Protein AF-A0A6L8E2F8-F1 (afdb_monomer_lite)

Structure (mmCIF, N/CA/C/O backbone):
data_AF-A0A6L8E2F8-F1
#
_entry.id   AF-A0A6L8E2F8-F1
#
loop_
_atom_site.group_PDB
_atom_site.id
_atom_site.type_symbol
_atom_site.label_atom_id
_atom_site.label_alt_id
_atom_site.label_comp_id
_atom_site.label_asym_id
_atom_site.label_entity_id
_atom_site.label_seq_id
_atom_site.pdbx_PDB_ins_code
_atom_site.Cartn_x
_atom_site.Cartn_y
_atom_site.Cartn_z
_atom_site.occupancy
_atom_site.B_iso_or_equiv
_atom_site.auth_seq_id
_atom_site.auth_comp_id
_atom_site.auth_asym_id
_atom_site.auth_atom_id
_atom_site.pdbx_PDB_model_num
ATOM 1 N N . MET A 1 1 ? -13.255 4.878 11.537 1.00 94.81 1 MET A N 1
ATOM 2 C CA . MET A 1 1 ? -13.099 5.943 10.513 1.00 94.81 1 MET A CA 1
ATOM 3 C C . MET A 1 1 ? -12.972 5.273 9.152 1.00 94.81 1 MET A C 1
ATOM 5 O O . MET A 1 1 ? -12.451 4.169 9.133 1.00 94.81 1 MET A O 1
ATOM 9 N N . ARG A 1 2 ? -13.454 5.879 8.058 1.00 98.38 2 ARG A N 1
ATOM 10 C CA . ARG A 1 2 ? -13.290 5.347 6.691 1.00 98.38 2 ARG A CA 1
ATOM 11 C C . ARG A 1 2 ? -12.389 6.276 5.883 1.00 98.38 2 ARG A C 1
ATOM 13 O O . ARG A 1 2 ? -12.614 7.484 5.922 1.00 98.38 2 ARG A O 1
ATOM 20 N N . VAL A 1 3 ? -11.400 5.725 5.190 1.00 98.44 3 VAL A N 1
ATOM 21 C CA . VAL A 1 3 ? -10.388 6.468 4.425 1.00 98.44 3 VAL A CA 1
ATOM 22 C C . VAL A 1 3 ? -10.301 5.888 3.020 1.00 98.44 3 VAL A C 1
ATOM 24 O O . VAL A 1 3 ? -10.323 4.673 2.845 1.00 98.44 3 VAL A O 1
ATOM 27 N N . VAL A 1 4 ? -10.194 6.762 2.022 1.00 98.44 4 VAL A N 1
ATOM 28 C CA . VAL A 1 4 ? -9.926 6.373 0.636 1.00 98.44 4 VAL A CA 1
ATOM 29 C C . VAL A 1 4 ? -8.510 6.817 0.296 1.00 98.44 4 VAL A C 1
ATOM 31 O O . VAL A 1 4 ? -8.219 8.014 0.295 1.00 98.44 4 VAL A O 1
ATOM 34 N N . GLU A 1 5 ? -7.632 5.857 0.030 1.00 98.31 5 GLU A N 1
ATOM 35 C CA . GLU A 1 5 ? -6.251 6.104 -0.367 1.00 98.31 5 GLU A CA 1
ATOM 36 C C . GLU A 1 5 ? -6.151 6.138 -1.897 1.00 98.31 5 GLU A C 1
ATOM 38 O O . GLU A 1 5 ? -6.397 5.138 -2.566 1.00 98.31 5 GLU A O 1
ATOM 43 N N . LEU A 1 6 ? -5.799 7.302 -2.452 1.00 97.81 6 LEU A N 1
ATOM 44 C CA . LEU A 1 6 ? -5.707 7.537 -3.903 1.00 97.81 6 LEU A CA 1
ATOM 45 C C . LEU A 1 6 ? -4.265 7.713 -4.407 1.00 97.81 6 LEU A C 1
ATOM 47 O O . LEU A 1 6 ? -4.056 7.947 -5.594 1.00 97.81 6 LEU A O 1
ATOM 51 N N . GLY A 1 7 ? -3.283 7.713 -3.503 1.00 95.69 7 GLY A N 1
ATOM 52 C CA . GLY A 1 7 ? -1.890 8.002 -3.836 1.00 95.69 7 GLY A CA 1
ATOM 53 C C . GLY A 1 7 ? -1.045 6.748 -4.025 1.00 95.69 7 GLY A C 1
ATOM 54 O O . GLY A 1 7 ? -1.340 5.687 -3.480 1.00 95.69 7 GLY A O 1
ATOM 55 N N . GLU A 1 8 ? 0.045 6.918 -4.765 1.00 95.19 8 GLU A N 1
ATOM 56 C CA . GLU A 1 8 ? 1.093 5.916 -4.973 1.00 95.19 8 GLU A CA 1
ATOM 57 C C . GLU A 1 8 ? 2.415 6.377 -4.328 1.00 95.19 8 GLU A C 1
ATOM 59 O O . GLU A 1 8 ? 2.510 7.454 -3.726 1.00 95.19 8 GLU A O 1
ATOM 64 N N . GLY A 1 9 ? 3.466 5.572 -4.476 1.00 93.56 9 GLY A N 1
ATOM 65 C CA . GLY A 1 9 ? 4.788 5.848 -3.921 1.00 93.56 9 GLY A CA 1
ATOM 66 C C . GLY A 1 9 ? 4.923 5.297 -2.506 1.00 93.56 9 GLY A C 1
ATOM 67 O O . GLY A 1 9 ? 4.474 4.190 -2.240 1.00 93.56 9 GLY A O 1
ATOM 68 N N . VAL A 1 10 ? 5.583 6.044 -1.614 1.00 94.50 10 VAL A N 1
ATOM 69 C CA . VAL A 1 10 ? 5.848 5.581 -0.235 1.00 94.50 10 VAL A CA 1
ATOM 70 C C . VAL A 1 10 ? 5.048 6.350 0.809 1.00 94.50 10 VAL A C 1
ATOM 72 O O . VAL A 1 10 ? 4.492 5.773 1.736 1.00 94.50 10 VAL A O 1
ATOM 75 N N . ALA A 1 11 ? 4.980 7.675 0.674 1.00 97.50 11 ALA A N 1
ATOM 76 C CA . ALA A 1 11 ? 4.426 8.524 1.725 1.00 97.50 11 ALA A CA 1
ATOM 77 C C . ALA A 1 11 ? 2.928 8.278 1.964 1.00 97.50 11 ALA A C 1
ATOM 79 O O . ALA A 1 11 ? 2.496 8.214 3.113 1.00 97.50 11 ALA A O 1
ATOM 80 N N . VAL A 1 12 ? 2.145 8.145 0.889 1.00 97.56 12 VAL A N 1
ATOM 81 C CA . VAL A 1 12 ? 0.688 7.992 0.989 1.00 97.56 12 VAL A CA 1
ATOM 82 C C . VAL A 1 12 ? 0.293 6.595 1.484 1.00 97.56 12 VAL A C 1
ATOM 84 O O . VAL A 1 12 ? -0.413 6.555 2.493 1.00 97.56 12 VAL A O 1
ATOM 87 N N . PRO A 1 13 ? 0.792 5.482 0.905 1.00 97.88 13 PRO A N 1
ATOM 88 C CA . PRO A 1 13 ? 0.479 4.149 1.424 1.00 97.88 13 PRO A CA 1
ATOM 89 C C . PRO A 1 13 ? 0.946 3.948 2.867 1.00 97.88 13 PRO A C 1
ATOM 91 O O . PRO A 1 13 ? 0.225 3.399 3.693 1.00 97.88 13 PRO A O 1
ATOM 94 N N . TYR A 1 14 ? 2.110 4.491 3.243 1.00 98.00 14 TYR A N 1
ATOM 95 C CA . TYR A 1 14 ? 2.566 4.413 4.631 1.00 98.00 14 TYR A CA 1
ATOM 96 C C . TYR A 1 14 ? 1.659 5.181 5.607 1.00 98.00 14 TYR A C 1
ATOM 98 O O . TYR A 1 14 ? 1.408 4.717 6.718 1.00 98.00 14 TYR A O 1
ATOM 106 N N . ALA A 1 15 ? 1.126 6.340 5.208 1.00 98.25 15 ALA A N 1
ATOM 107 C CA . ALA A 1 15 ? 0.126 7.040 6.011 1.00 98.25 15 ALA A CA 1
ATOM 108 C C . ALA A 1 15 ? -1.182 6.235 6.110 1.00 98.25 15 ALA A C 1
ATOM 110 O O . ALA A 1 15 ? -1.742 6.129 7.202 1.00 98.25 15 ALA A O 1
ATOM 111 N N . GLY A 1 16 ? -1.637 5.637 5.003 1.00 98.19 16 GLY A N 1
ATOM 112 C CA . GLY A 1 16 ? -2.784 4.726 4.965 1.00 98.19 16 GLY A CA 1
ATOM 113 C C . GLY A 1 16 ? -2.621 3.558 5.934 1.00 98.19 16 GLY A C 1
ATOM 114 O O . GLY A 1 16 ? -3.487 3.340 6.781 1.00 98.19 16 GLY A O 1
ATOM 115 N N . LYS A 1 17 ? -1.459 2.900 5.914 1.00 98.19 17 LYS A N 1
ATOM 116 C CA . LYS A 1 17 ? -1.079 1.854 6.869 1.00 98.19 17 LYS A CA 1
ATOM 117 C C . LYS A 1 17 ? -1.195 2.301 8.321 1.00 98.19 17 LYS A C 1
ATOM 119 O O . LYS A 1 17 ? -1.853 1.625 9.102 1.00 98.19 17 LYS A O 1
ATOM 124 N N . LEU A 1 18 ? -0.596 3.433 8.699 1.00 98.44 18 LEU A N 1
ATOM 125 C CA . LEU A 1 18 ? -0.655 3.920 10.086 1.00 98.44 18 LEU A CA 1
ATOM 126 C C . LEU A 1 18 ? -2.100 4.198 10.536 1.00 98.44 18 LEU A C 1
ATOM 128 O O . LEU A 1 18 ? -2.467 3.964 11.691 1.00 98.44 18 LEU A O 1
ATOM 132 N N . LEU A 1 19 ? -2.949 4.681 9.627 1.00 98.50 19 LEU A N 1
ATOM 133 C CA . LEU A 1 19 ? -4.375 4.857 9.899 1.00 98.50 19 LEU A CA 1
ATOM 134 C C . LEU A 1 19 ? -5.090 3.505 10.046 1.00 98.50 19 LEU A C 1
ATOM 136 O O . LEU A 1 19 ? -5.901 3.347 10.959 1.00 98.50 19 LEU A O 1
ATOM 140 N N . ALA A 1 20 ? -4.774 2.522 9.202 1.00 98.44 20 ALA A N 1
ATOM 141 C CA . ALA A 1 20 ? -5.330 1.174 9.297 1.00 98.44 20 ALA A CA 1
ATOM 142 C C . ALA A 1 20 ? -4.925 0.482 10.612 1.00 98.44 20 ALA A C 1
ATOM 144 O O . ALA A 1 20 ? -5.780 -0.040 11.326 1.00 98.44 20 ALA A O 1
ATOM 145 N N . GLU A 1 21 ? -3.648 0.567 10.996 1.00 98.06 21 GLU A N 1
ATOM 146 C CA . GLU A 1 21 ? -3.111 0.023 12.254 1.00 98.06 21 GLU A CA 1
ATOM 147 C C . GLU A 1 21 ? -3.764 0.647 13.497 1.00 98.06 21 GLU A C 1
ATOM 149 O O . GLU A 1 21 ? -3.865 0.004 14.541 1.00 98.06 21 GLU A O 1
ATOM 154 N N . THR A 1 22 ? -4.263 1.881 13.386 1.00 98.25 22 THR A N 1
ATOM 155 C CA . THR A 1 22 ? -5.016 2.560 14.454 1.00 98.25 22 THR A CA 1
ATOM 156 C C . THR A 1 22 ? -6.534 2.330 14.387 1.00 98.25 22 THR A C 1
ATOM 158 O O . THR A 1 22 ? -7.287 2.929 15.157 1.00 98.25 22 THR A O 1
ATOM 161 N N . GLY A 1 23 ? -7.002 1.424 13.520 1.00 98.31 23 GLY A N 1
ATOM 162 C CA . GLY A 1 23 ? -8.397 0.976 13.443 1.00 98.31 23 GLY A CA 1
ATOM 163 C C . GLY A 1 23 ? -9.259 1.702 12.407 1.00 98.31 23 GLY A C 1
ATOM 164 O O . GLY A 1 23 ? -10.491 1.630 12.472 1.00 98.31 23 GLY A O 1
ATOM 165 N N . ALA A 1 24 ? -8.659 2.434 11.465 1.00 98.69 24 ALA A N 1
ATOM 166 C CA . ALA A 1 24 ? -9.387 2.920 10.298 1.00 98.69 24 ALA A CA 1
ATOM 167 C C . ALA A 1 24 ? -9.636 1.790 9.285 1.00 98.69 24 ALA A C 1
ATOM 169 O O . ALA A 1 24 ? -8.825 0.889 9.113 1.00 98.69 24 ALA A O 1
ATOM 170 N N . ASP A 1 25 ? -10.761 1.882 8.583 1.00 98.62 25 ASP A N 1
ATOM 171 C CA . ASP A 1 25 ? -11.051 1.092 7.389 1.00 98.62 25 ASP A CA 1
ATOM 172 C C . ASP A 1 25 ? -10.526 1.875 6.179 1.00 98.62 25 ASP A C 1
ATOM 174 O O . ASP A 1 25 ? -11.039 2.960 5.872 1.00 98.62 25 ASP A O 1
ATOM 178 N N . VAL A 1 26 ? -9.443 1.386 5.572 1.00 98.50 26 VAL A N 1
ATOM 179 C CA . VAL A 1 26 ? -8.700 2.078 4.512 1.00 98.50 26 VAL A CA 1
ATOM 180 C C . VAL A 1 26 ? -8.863 1.311 3.207 1.00 98.50 26 VAL A C 1
ATOM 182 O O . VAL A 1 26 ? -8.404 0.181 3.077 1.00 98.50 26 VAL A O 1
ATOM 185 N N . ALA A 1 27 ? -9.505 1.941 2.227 1.00 98.44 27 ALA A N 1
ATOM 186 C CA . ALA A 1 27 ? -9.652 1.393 0.887 1.00 98.44 27 ALA A CA 1
ATOM 187 C C . ALA A 1 27 ? -8.660 2.070 -0.062 1.00 98.44 27 ALA A C 1
ATOM 189 O O . ALA A 1 27 ? -8.800 3.259 -0.365 1.00 98.44 27 ALA A O 1
ATOM 190 N N . LYS A 1 28 ? -7.679 1.311 -0.553 1.00 98.25 28 LYS A N 1
ATOM 191 C CA . LYS A 1 28 ? -6.778 1.761 -1.613 1.00 98.25 28 LYS A CA 1
ATOM 192 C C . LYS A 1 28 ? -7.446 1.644 -2.976 1.00 98.25 28 LYS A C 1
ATOM 194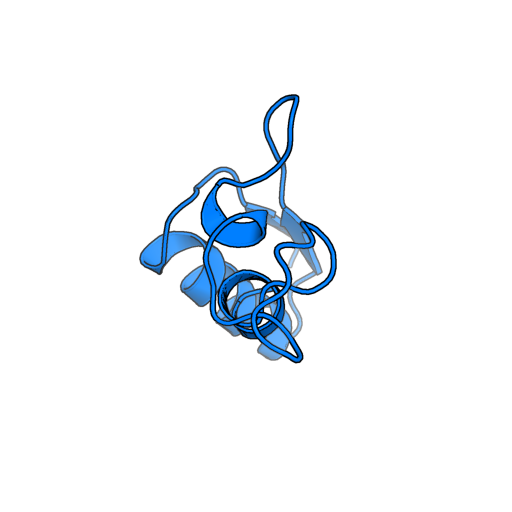 O O . LYS A 1 28 ? -7.950 0.585 -3.343 1.00 98.25 28 LYS A O 1
ATOM 199 N N . VAL A 1 29 ? -7.447 2.739 -3.727 1.00 98.25 29 VAL A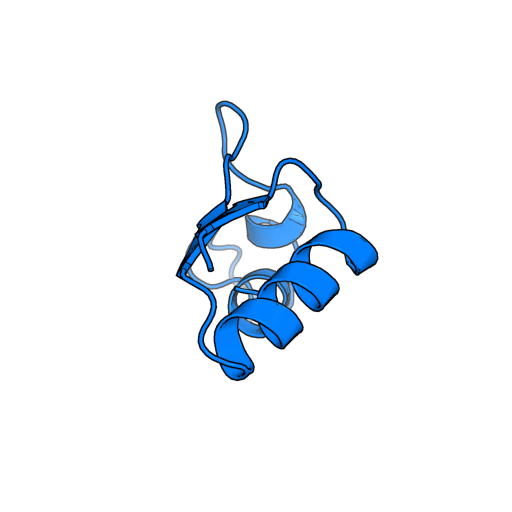 N 1
ATOM 200 C CA . VAL A 1 29 ? -7.923 2.774 -5.111 1.00 98.25 29 VAL A CA 1
ATOM 201 C C . VAL A 1 29 ? -6.711 2.755 -6.022 1.00 98.25 29 VAL A C 1
ATOM 203 O O . VAL A 1 29 ? -5.923 3.697 -6.044 1.00 98.25 29 VAL A O 1
ATOM 206 N N . GLU A 1 30 ? -6.576 1.680 -6.786 1.00 97.94 30 GLU A N 1
ATOM 207 C CA . GLU A 1 30 ? -5.473 1.507 -7.726 1.00 97.94 30 GLU A CA 1
ATOM 208 C C . GLU A 1 30 ? -5.903 1.867 -9.156 1.00 97.94 30 GLU A C 1
ATOM 210 O O . GLU A 1 30 ? -7.065 1.650 -9.527 1.00 97.94 30 GLU A O 1
ATOM 215 N N . PRO A 1 31 ? -4.992 2.399 -9.992 1.00 96.81 31 PRO A N 1
ATOM 216 C CA . PRO A 1 31 ? -5.277 2.604 -11.405 1.00 96.81 31 PRO A CA 1
ATOM 217 C C . PRO A 1 31 ? -5.438 1.264 -12.145 1.00 96.81 31 PRO A C 1
ATOM 219 O O . PRO A 1 31 ? -5.014 0.210 -11.657 1.00 96.81 31 PRO A O 1
ATOM 222 N N . PRO A 1 32 ? -5.983 1.277 -13.377 1.00 95.62 32 PRO A N 1
ATOM 223 C CA . PRO A 1 32 ? -5.922 0.116 -14.258 1.00 95.62 32 PRO A CA 1
ATOM 224 C C . PRO A 1 32 ? -4.467 -0.355 -14.429 1.00 95.62 32 PRO A C 1
ATOM 226 O O . PRO A 1 32 ? -3.621 0.394 -14.913 1.00 95.62 32 PRO A O 1
ATOM 229 N N . GLY A 1 33 ? -4.174 -1.594 -14.022 1.00 93.62 33 GLY A N 1
ATOM 230 C CA . GLY A 1 33 ? -2.815 -2.158 -14.010 1.00 93.62 33 GLY A CA 1
ATOM 231 C C . GLY A 1 33 ? -2.134 -2.195 -12.635 1.00 93.62 33 GLY A C 1
ATOM 232 O O . GLY A 1 33 ? -1.030 -2.735 -12.534 1.00 93.62 33 GLY A O 1
ATOM 233 N N . GLY A 1 34 ? -2.786 -1.681 -11.590 1.00 96.56 34 GLY A N 1
ATOM 234 C CA . GLY A 1 34 ? -2.318 -1.748 -10.207 1.00 96.56 34 GLY A CA 1
ATOM 235 C C . GLY A 1 34 ? -1.221 -0.738 -9.862 1.00 96.56 34 GLY A C 1
ATOM 236 O O . GLY A 1 34 ? -0.547 -0.195 -10.746 1.00 96.56 34 GLY A O 1
ATOM 237 N N . ASP A 1 35 ? -1.025 -0.527 -8.562 1.00 97.12 35 ASP A N 1
ATOM 238 C CA . ASP A 1 35 ? -0.014 0.366 -7.991 1.00 97.12 35 ASP A CA 1
ATOM 239 C C . ASP A 1 35 ? 1.391 0.003 -8.503 1.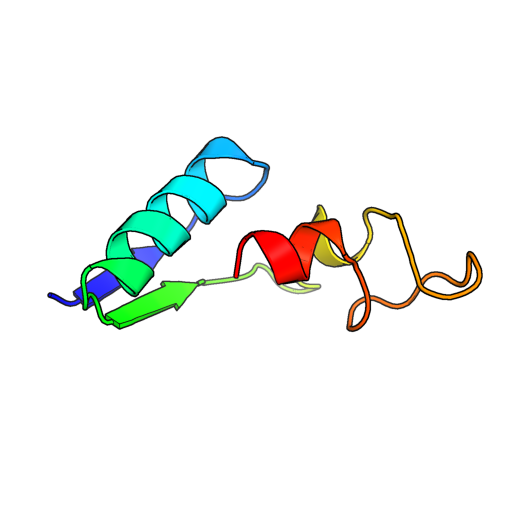00 97.12 35 ASP A C 1
ATOM 241 O O . ASP A 1 35 ? 1.772 -1.171 -8.589 1.00 97.12 35 ASP A O 1
ATOM 245 N N . GLY A 1 36 ? 2.192 1.017 -8.844 1.00 96.56 36 GLY A N 1
ATOM 246 C CA . GLY A 1 36 ? 3.579 0.839 -9.277 1.00 96.56 36 GLY A CA 1
ATOM 247 C C . GLY A 1 36 ? 4.439 0.015 -8.311 1.00 96.56 36 GLY A C 1
ATOM 248 O O . GLY A 1 36 ? 5.289 -0.756 -8.765 1.00 96.56 36 GLY A O 1
ATOM 249 N N . ALA A 1 37 ? 4.187 0.109 -7.003 1.00 97.06 37 ALA A N 1
ATOM 250 C CA . ALA A 1 37 ? 4.889 -0.642 -5.971 1.00 97.06 37 ALA A CA 1
ATOM 251 C C . ALA A 1 37 ? 4.699 -2.156 -6.106 1.00 97.06 37 ALA A C 1
ATOM 253 O O . ALA A 1 37 ? 5.630 -2.883 -5.778 1.00 97.06 37 ALA A O 1
ATOM 254 N N . ARG A 1 38 ? 3.593 -2.651 -6.689 1.00 97.31 38 ARG A N 1
ATOM 255 C CA . ARG A 1 38 ? 3.422 -4.088 -6.993 1.00 97.31 38 ARG A CA 1
ATOM 256 C C . ARG A 1 38 ? 4.549 -4.630 -7.874 1.00 97.31 38 ARG A C 1
ATOM 258 O O . ARG A 1 38 ? 4.925 -5.789 -7.777 1.00 97.31 38 ARG A O 1
ATOM 265 N N . ARG A 1 39 ? 5.135 -3.785 -8.726 1.00 96.06 39 ARG A N 1
ATOM 266 C CA . ARG A 1 39 ? 6.252 -4.142 -9.621 1.00 96.06 39 ARG A CA 1
ATOM 267 C C . ARG A 1 39 ? 7.618 -3.721 -9.078 1.00 96.06 39 ARG A C 1
ATOM 269 O O . ARG A 1 39 ? 8.626 -3.926 -9.753 1.00 96.06 39 ARG A O 1
ATOM 276 N N . ALA A 1 40 ? 7.670 -3.150 -7.88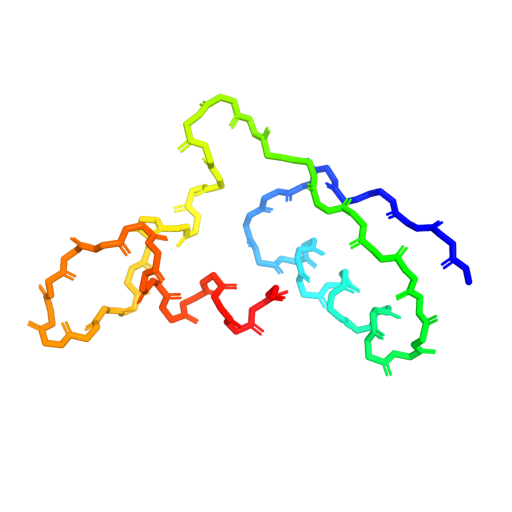0 1.00 95.38 40 ALA A N 1
ATOM 277 C CA . ALA A 1 40 ? 8.914 -2.802 -7.219 1.00 95.38 40 ALA A CA 1
ATOM 278 C C . ALA A 1 40 ? 9.384 -3.971 -6.351 1.00 95.38 40 ALA A C 1
ATOM 280 O O .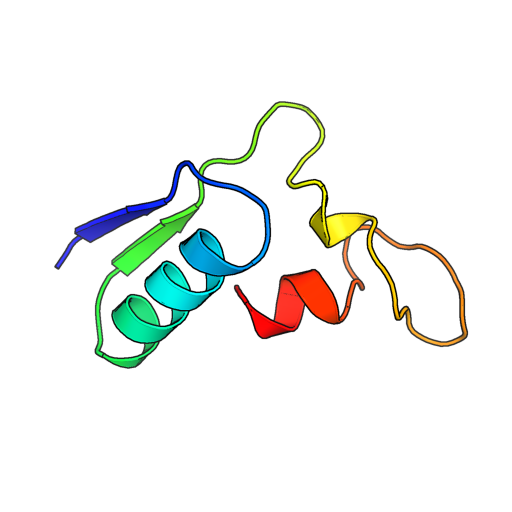 ALA A 1 40 ? 8.639 -4.472 -5.511 1.00 95.38 40 ALA A O 1
ATOM 281 N N . GLY A 1 41 ? 10.632 -4.391 -6.547 1.00 93.81 41 GLY A N 1
ATOM 282 C CA . GLY A 1 41 ? 11.257 -5.378 -5.677 1.00 93.81 41 GLY A CA 1
ATOM 283 C C . GLY A 1 41 ? 11.508 -4.848 -4.252 1.00 93.81 41 GLY A C 1
ATOM 284 O O . GLY A 1 41 ? 11.263 -3.674 -3.963 1.00 93.81 41 GLY A O 1
ATOM 285 N N . PRO A 1 42 ? 12.056 -5.691 -3.363 1.00 96.62 42 PRO A N 1
ATOM 286 C CA . PRO A 1 42 ? 12.510 -7.051 -3.647 1.00 96.62 42 PRO A CA 1
ATOM 287 C C . PRO A 1 42 ? 11.348 -8.040 -3.821 1.00 96.62 42 PRO A C 1
ATOM 289 O O . PRO A 1 42 ? 10.249 -7.823 -3.310 1.00 96.62 42 PRO A O 1
ATOM 292 N N . PHE A 1 43 ? 11.621 -9.129 -4.543 1.00 97.50 43 PHE A N 1
ATOM 293 C CA . PHE A 1 43 ? 10.691 -10.240 -4.747 1.00 97.50 43 PHE A CA 1
ATOM 294 C C . PHE A 1 43 ? 11.290 -11.544 -4.207 1.00 97.50 43 PHE A C 1
ATOM 296 O O . PHE A 1 43 ? 12.514 -11.712 -4.249 1.00 97.50 43 PHE A O 1
ATOM 303 N N . PRO A 1 44 ? 10.467 -12.503 -3.752 1.00 96.00 44 PRO A N 1
ATOM 304 C CA . PRO A 1 44 ? 10.940 -13.832 -3.388 1.00 96.00 44 PRO A CA 1
ATOM 305 C C . PRO A 1 44 ? 11.747 -14.492 -4.517 1.00 96.00 44 PRO A C 1
ATOM 307 O O . PRO A 1 44 ? 11.260 -14.683 -5.631 1.00 96.00 44 PRO A O 1
ATOM 310 N N . GLY A 1 45 ? 13.001 -14.843 -4.220 1.00 95.38 45 GLY A N 1
ATOM 311 C CA . GLY A 1 45 ? 13.902 -15.490 -5.179 1.00 95.38 45 GLY A CA 1
ATOM 312 C C . GLY A 1 45 ? 14.225 -14.647 -6.418 1.00 95.38 45 GLY A C 1
ATOM 313 O O . GLY A 1 45 ? 14.479 -15.228 -7.470 1.00 95.38 45 GLY A O 1
ATOM 314 N N . ASP A 1 46 ? 14.160 -13.314 -6.309 1.00 93.50 46 ASP A N 1
ATOM 315 C CA . ASP A 1 46 ? 14.417 -12.352 -7.391 1.00 93.50 46 ASP A CA 1
ATOM 316 C C . ASP A 1 46 ? 13.535 -12.553 -8.638 1.00 93.50 46 ASP A C 1
ATOM 318 O O . ASP A 1 46 ? 13.908 -12.191 -9.755 1.00 93.50 46 ASP A O 1
ATOM 322 N N . ARG A 1 47 ? 12.339 -13.129 -8.459 1.00 95.50 47 ARG A N 1
ATOM 323 C CA . ARG A 1 47 ? 11.360 -13.334 -9.534 1.00 95.50 47 ARG A CA 1
ATOM 324 C C . ARG A 1 47 ? 10.257 -12.278 -9.459 1.00 95.50 47 ARG A C 1
ATOM 326 O O . ARG A 1 47 ? 9.485 -12.322 -8.507 1.00 95.50 47 ARG A O 1
ATOM 333 N N . PRO A 1 48 ? 10.148 -11.358 -10.438 1.00 94.69 48 PRO A N 1
ATOM 334 C CA . PRO A 1 48 ? 9.085 -10.361 -10.452 1.00 94.69 48 PRO A CA 1
ATOM 335 C C . PRO A 1 48 ? 7.695 -10.996 -10.441 1.00 94.69 48 PRO A C 1
ATOM 337 O O . PRO A 1 48 ? 7.355 -11.773 -11.332 1.00 94.69 48 PRO A O 1
ATOM 340 N N . ASP A 1 49 ? 6.901 -10.621 -9.445 1.00 95.62 49 ASP A N 1
ATOM 341 C CA . ASP A 1 49 ? 5.508 -11.023 -9.287 1.00 95.62 49 ASP A CA 1
ATOM 342 C C . ASP A 1 49 ? 4.738 -9.858 -8.636 1.00 95.62 49 ASP A C 1
ATOM 344 O O . ASP A 1 49 ? 5.068 -9.481 -7.505 1.00 95.62 49 ASP A O 1
ATOM 348 N N . PRO A 1 50 ? 3.742 -9.269 -9.329 1.00 94.38 50 PRO A N 1
ATOM 349 C CA . PRO A 1 50 ? 2.908 -8.192 -8.797 1.00 94.38 50 PRO A CA 1
ATOM 350 C C . PRO A 1 50 ? 2.256 -8.490 -7.443 1.00 94.38 50 PRO A C 1
ATOM 352 O O . PRO A 1 50 ? 2.022 -7.567 -6.665 1.00 94.38 50 PRO A O 1
ATOM 355 N N . GLU A 1 51 ? 2.004 -9.764 -7.145 1.00 95.75 51 GLU A N 1
ATOM 356 C CA . GLU A 1 51 ? 1.380 -10.199 -5.896 1.00 95.75 51 GLU A CA 1
ATOM 357 C C . GLU A 1 51 ? 2.403 -10.598 -4.826 1.00 95.75 51 GLU A C 1
ATOM 359 O O . GLU A 1 51 ? 2.022 -11.002 -3.729 1.00 95.75 51 GLU A O 1
ATOM 364 N N . ALA A 1 52 ? 3.704 -10.462 -5.096 1.00 96.56 52 ALA A N 1
ATOM 365 C CA . ALA A 1 52 ? 4.772 -10.807 -4.158 1.00 96.56 52 ALA A CA 1
ATOM 366 C C . ALA A 1 52 ? 5.802 -9.684 -3.948 1.00 96.56 52 ALA A C 1
ATOM 368 O O . ALA A 1 52 ? 6.899 -9.939 -3.446 1.00 96.56 52 ALA A O 1
ATOM 369 N N . SER A 1 53 ? 5.477 -8.437 -4.304 1.00 97.25 53 SER A N 1
ATOM 370 C CA . SER A 1 53 ? 6.332 -7.292 -3.974 1.00 97.25 53 SER A CA 1
ATOM 371 C C . SER A 1 53 ? 6.397 -7.066 -2.466 1.00 97.25 53 SER A C 1
ATOM 373 O O . SER A 1 53 ? 5.400 -6.722 -1.828 1.00 97.25 53 SER A O 1
ATOM 375 N N . ALA A 1 54 ? 7.600 -7.164 -1.898 1.00 96.38 54 ALA A N 1
ATOM 376 C CA . ALA A 1 54 ? 7.810 -6.850 -0.489 1.00 96.38 54 ALA A CA 1
ATOM 377 C C . ALA A 1 54 ? 7.523 -5.373 -0.170 1.00 96.38 54 ALA A C 1
ATOM 379 O O . ALA A 1 54 ? 7.059 -5.061 0.925 1.00 96.38 54 ALA A O 1
ATOM 380 N N . LEU A 1 55 ? 7.782 -4.462 -1.117 1.00 95.25 55 LEU A N 1
ATOM 381 C CA . LEU A 1 55 ? 7.507 -3.039 -0.930 1.00 95.25 55 LEU A CA 1
ATOM 382 C C . LEU A 1 55 ? 6.002 -2.776 -0.818 1.00 95.25 55 LEU A C 1
ATOM 384 O O . LEU A 1 55 ? 5.588 -2.002 0.046 1.00 95.25 55 LEU A O 1
ATOM 388 N N . PHE A 1 56 ? 5.201 -3.401 -1.684 1.00 97.00 56 PHE A N 1
ATOM 389 C CA . PHE A 1 56 ? 3.750 -3.243 -1.673 1.00 97.00 56 PHE A CA 1
ATOM 390 C C . PHE A 1 56 ? 3.133 -3.834 -0.399 1.00 97.00 56 PHE A C 1
ATOM 392 O O . PHE A 1 56 ? 2.422 -3.117 0.301 1.00 97.00 56 PHE A O 1
ATOM 399 N N . HIS A 1 57 ? 3.493 -5.077 -0.052 1.00 95.81 57 HIS A N 1
ATOM 400 C CA . HIS A 1 57 ? 3.008 -5.781 1.150 1.00 95.81 57 HIS A CA 1
ATOM 401 C C . HIS A 1 57 ? 3.434 -5.136 2.467 1.00 95.81 57 HIS A C 1
ATOM 403 O O . HIS A 1 57 ? 2.783 -5.294 3.492 1.00 95.81 57 HIS A O 1
ATOM 409 N N . TYR A 1 58 ? 4.564 -4.428 2.494 1.00 95.88 58 TYR A N 1
ATOM 410 C CA . TYR A 1 58 ? 4.950 -3.717 3.708 1.00 95.88 58 TYR A CA 1
ATOM 411 C C . TYR A 1 58 ? 4.024 -2.528 3.993 1.00 95.88 58 TYR A C 1
ATOM 413 O O . TYR A 1 58 ? 3.870 -2.134 5.153 1.00 95.88 58 TYR A O 1
ATOM 421 N N . GLN A 1 59 ? 3.464 -1.927 2.946 1.00 94.75 59 GLN A N 1
ATOM 422 C CA . GLN A 1 59 ? 2.708 -0.682 3.024 1.00 94.75 59 GLN A CA 1
ATOM 423 C C . GLN A 1 59 ? 1.191 -0.879 3.015 1.00 94.75 59 GLN A C 1
ATOM 425 O O . GLN A 1 59 ? 0.496 0.062 3.371 1.00 94.75 59 GLN A O 1
ATOM 430 N N . ASN A 1 60 ? 0.690 -2.051 2.619 1.00 94.38 60 ASN A N 1
ATOM 431 C CA . ASN A 1 60 ? -0.735 -2.358 2.459 1.00 94.38 60 ASN A CA 1
ATOM 432 C C . ASN A 1 60 ? -1.012 -3.782 2.930 1.00 94.38 60 ASN A C 1
ATOM 434 O O . ASN A 1 60 ? -2.086 -3.996 3.531 1.00 94.38 60 ASN A O 1
#

pLDDT: mean 96.72, std 1.54, range [93.5, 98.69]

Foldseek 3Di:
DEEEQEDADQPRLQVLVVCVVVPYHYHYDADVVGGPQLQDDDFVVNDRDSVGHPRVVVRD

Secondary structure (DS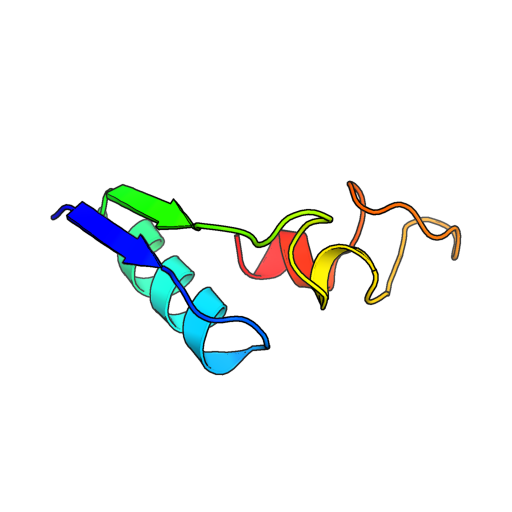SP, 8-state):
-EEEE---TTHHHHHHHHHHHTT-EEEE-PPTT--GGGG-S--GGG---TT--HHHHHH-

Sequence (60 aa):
MRVVELGEGVAVPYAGKLLAETGADVAKVEPPGGDGARRAGPFPGDRPDPEASALFHYQN

Radius of gyration: 11.89 Å; chains: 1; bounding box: 28×24×29 Å